Protein AF-A0A0Q4S0A4-F1 (afdb_monomer_lite)

Foldseek 3Di:
DKKWKWWVAVVIDIAIRLQFVDKDDFDDPPDPFFTKIKTKGQQQPVPVVVVVVPRPQFQTWMFMDDPNHTPDTAGFHDWDDDSMIITMGGD

Secondary structure (DSSP, 8-state):
--EEEEE--SSPEEEEGGGEEEE---B--SSSPPPEEEEEEE-TTSHHHHHHHHTT-TT-EEEEEETTEEEEEEEEEEEE-SSEEEEEEE-

Sequence (91 aa):
MLFELTIFTVPPLVFEGAAVASVGASNASINGELPNMPVTLDNARGELTQVLAAANLLRHRAELRQDGVLVFAGAVQAVALGASVVLDLES

pLDDT: mean 90.53, std 8.67, range [60.31, 97.81]

Structure (mmCIF, N/CA/C/O backbone):
data_AF-A0A0Q4S0A4-F1
#
_entry.id   AF-A0A0Q4S0A4-F1
#
loop_
_atom_site.group_PDB
_atom_site.id
_atom_site.type_symbol
_atom_site.label_atom_id
_atom_site.label_alt_id
_atom_site.label_comp_id
_atom_site.label_asym_id
_atom_site.label_entity_id
_atom_site.label_seq_id
_atom_site.pdbx_PDB_ins_code
_atom_site.Cartn_x
_atom_site.Cartn_y
_atom_site.Cartn_z
_atom_site.occupancy
_atom_site.B_iso_or_equiv
_atom_site.auth_seq_id
_atom_site.auth_comp_id
_atom_site.auth_asym_id
_atom_site.auth_atom_id
_atom_site.pdbx_PDB_model_num
ATOM 1 N N . MET A 1 1 ? 14.856 -2.615 7.518 1.00 72.94 1 MET A N 1
ATOM 2 C CA . MET A 1 1 ? 14.162 -2.275 6.270 1.00 72.94 1 MET A CA 1
ATOM 3 C C . MET A 1 1 ? 12.842 -1.668 6.674 1.00 72.94 1 MET A C 1
ATOM 5 O O . MET A 1 1 ? 12.002 -2.368 7.231 1.00 72.94 1 MET A O 1
ATOM 9 N N . LEU A 1 2 ? 12.741 -0.355 6.544 1.00 90.50 2 LEU A N 1
ATOM 10 C CA . LEU A 1 2 ? 11.571 0.428 6.903 1.00 90.50 2 LEU A CA 1
ATOM 11 C C . LEU A 1 2 ? 10.878 0.853 5.611 1.00 90.50 2 LEU A C 1
ATOM 13 O O . LEU A 1 2 ? 11.504 1.494 4.769 1.00 90.50 2 LEU A O 1
ATOM 17 N N . PHE A 1 3 ? 9.610 0.492 5.450 1.00 95.75 3 PHE A N 1
ATOM 18 C CA . PHE A 1 3 ? 8.793 0.985 4.347 1.00 95.75 3 PHE A CA 1
ATOM 19 C C . PHE A 1 3 ? 7.923 2.149 4.803 1.00 95.75 3 PHE A C 1
ATOM 21 O O . PHE A 1 3 ? 7.457 2.174 5.941 1.00 95.75 3 PHE A O 1
ATOM 28 N N . GLU A 1 4 ? 7.696 3.085 3.893 1.00 97.19 4 GLU A N 1
ATOM 29 C CA . GLU A 1 4 ? 6.769 4.196 4.060 1.00 97.19 4 GLU A CA 1
ATOM 30 C C . GLU A 1 4 ? 5.906 4.291 2.805 1.00 97.19 4 GLU A C 1
ATOM 32 O O . GLU A 1 4 ? 6.425 4.432 1.696 1.00 97.19 4 GLU A O 1
ATOM 37 N N . LEU A 1 5 ? 4.591 4.206 2.979 1.00 97.25 5 LEU A N 1
ATOM 38 C CA . LEU A 1 5 ? 3.612 4.464 1.935 1.00 97.25 5 LEU A CA 1
ATOM 39 C C . LEU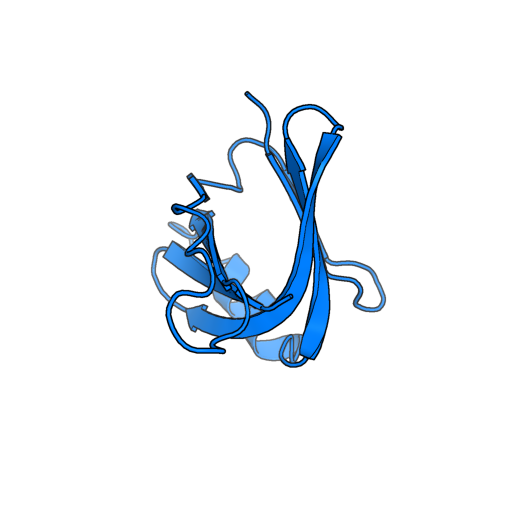 A 1 5 ? 2.938 5.805 2.214 1.00 97.25 5 LEU A C 1
ATOM 41 O O . LEU A 1 5 ? 2.249 5.954 3.222 1.00 97.25 5 LEU A O 1
ATOM 45 N N . THR A 1 6 ? 3.073 6.741 1.282 1.00 97.81 6 THR A N 1
ATOM 46 C CA . THR A 1 6 ? 2.366 8.023 1.312 1.00 97.81 6 THR A CA 1
ATOM 47 C C . THR A 1 6 ? 1.335 8.071 0.192 1.00 97.81 6 THR A C 1
ATOM 49 O O . THR A 1 6 ? 1.686 7.929 -0.978 1.00 97.81 6 THR A O 1
ATOM 52 N N . ILE A 1 7 ? 0.069 8.317 0.534 1.00 97.31 7 ILE A N 1
ATOM 53 C CA . ILE A 1 7 ? -1.019 8.582 -0.414 1.00 97.31 7 ILE A CA 1
ATOM 54 C C . ILE A 1 7 ? -1.372 10.067 -0.334 1.00 97.31 7 ILE A C 1
ATOM 56 O O . ILE A 1 7 ? -1.708 10.591 0.731 1.00 97.31 7 ILE A O 1
ATOM 60 N N . PHE A 1 8 ? -1.311 10.757 -1.472 1.00 96.44 8 PHE A N 1
ATOM 61 C CA . PHE A 1 8 ? -1.480 12.208 -1.559 1.00 96.44 8 PHE A CA 1
ATOM 62 C C . PHE A 1 8 ? -2.968 12.605 -1.577 1.00 96.44 8 PHE A C 1
ATOM 64 O O . PHE A 1 8 ? -3.509 13.085 -2.576 1.00 96.44 8 PHE A O 1
ATOM 71 N N . THR A 1 9 ? -3.644 12.369 -0.455 1.00 94.50 9 THR A N 1
ATOM 72 C CA . THR A 1 9 ? -4.950 12.939 -0.085 1.00 94.50 9 THR A CA 1
ATOM 73 C C . THR A 1 9 ? -4.768 14.266 0.666 1.00 94.50 9 THR A C 1
ATOM 75 O O . THR A 1 9 ? -3.645 14.723 0.883 1.00 94.50 9 THR A O 1
ATOM 78 N N . VAL A 1 10 ? -5.870 14.905 1.082 1.00 91.19 10 VAL A N 1
ATOM 79 C CA . VAL A 1 10 ? -5.840 16.104 1.939 1.00 91.19 10 VAL A CA 1
ATOM 80 C C . VAL A 1 10 ? -6.657 15.843 3.216 1.00 91.19 10 VAL A C 1
ATOM 82 O O . VAL A 1 10 ? -7.884 15.812 3.130 1.00 91.19 10 VAL A O 1
ATOM 85 N N . PRO A 1 11 ? -6.023 15.671 4.396 1.00 92.06 11 PRO A N 1
ATOM 86 C CA . PRO A 1 11 ? -4.573 15.554 4.616 1.00 92.06 11 PRO A CA 1
ATOM 87 C C . PRO A 1 11 ? -3.988 14.253 4.017 1.00 92.06 11 PRO A C 1
ATOM 89 O O . PRO A 1 11 ? -4.756 13.320 3.763 1.00 92.06 11 PRO A O 1
ATOM 92 N N . PRO A 1 12 ? -2.662 14.167 3.780 1.00 94.56 12 PRO A N 1
ATOM 93 C CA . PRO A 1 12 ? -2.027 12.946 3.282 1.00 94.56 12 PRO A CA 1
ATOM 94 C C . PRO A 1 12 ? -2.201 11.778 4.253 1.00 94.56 12 PRO A C 1
ATOM 96 O O . PRO A 1 12 ? -2.109 11.959 5.468 1.00 94.56 12 PRO A O 1
ATOM 99 N N . LEU A 1 13 ? -2.416 10.581 3.712 1.00 95.38 13 LEU A N 1
ATOM 100 C CA . LEU A 1 13 ? -2.366 9.346 4.488 1.00 95.38 13 LEU A CA 1
ATOM 101 C C . LEU A 1 13 ? -0.954 8.774 4.408 1.00 95.38 13 LEU A C 1
ATOM 103 O O . LEU A 1 13 ? -0.441 8.561 3.310 1.00 95.38 13 LEU A O 1
ATOM 107 N N . VAL A 1 14 ? -0.343 8.528 5.564 1.00 96.12 14 VAL A N 1
ATOM 108 C CA . VAL A 1 14 ? 1.033 8.033 5.676 1.00 96.12 14 VAL A CA 1
ATOM 109 C C . VAL A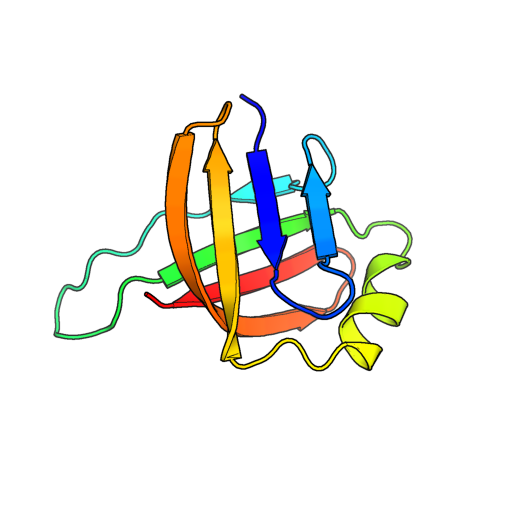 1 14 ? 1.041 6.773 6.536 1.00 96.12 14 VAL A C 1
ATOM 111 O O . VAL A 1 14 ? 0.486 6.767 7.636 1.00 96.12 14 VAL A O 1
ATOM 114 N N . PHE A 1 15 ? 1.655 5.708 6.025 1.00 95.38 15 PHE A N 1
ATOM 115 C CA . PHE A 1 15 ? 1.798 4.420 6.704 1.00 95.38 15 PHE A CA 1
ATOM 116 C C . PHE A 1 15 ? 3.274 4.040 6.766 1.00 95.38 15 PHE A C 1
ATOM 118 O O . PHE A 1 15 ? 3.920 3.920 5.729 1.00 95.38 15 PHE A O 1
ATOM 125 N N . GLU A 1 16 ? 3.798 3.820 7.970 1.00 93.88 16 GLU A N 1
ATOM 126 C CA . GLU A 1 16 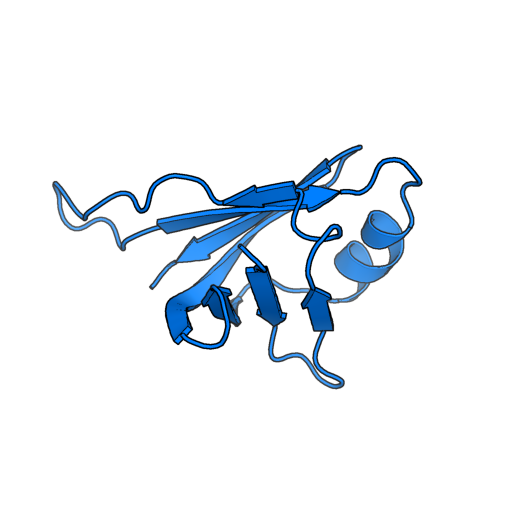? 5.230 3.618 8.205 1.00 93.88 16 GLU A CA 1
ATOM 127 C C . GLU A 1 16 ? 5.523 2.311 8.946 1.00 93.88 16 GLU A C 1
ATOM 129 O O . GLU A 1 16 ? 4.774 1.862 9.820 1.00 93.88 16 GLU A O 1
ATOM 134 N N . GLY A 1 17 ? 6.669 1.718 8.621 1.00 90.06 17 GLY A N 1
ATOM 135 C CA . GLY A 1 17 ? 7.251 0.595 9.341 1.00 90.06 17 GLY A CA 1
ATOM 136 C C . GLY A 1 17 ? 6.315 -0.597 9.453 1.00 90.06 17 GLY A C 1
ATOM 137 O O . GLY A 1 17 ? 5.938 -1.178 8.443 1.00 90.06 17 GLY A O 1
ATOM 138 N N . ALA A 1 18 ? 5.961 -0.970 10.686 1.00 83.25 18 ALA A N 1
ATOM 139 C CA . ALA A 1 18 ? 5.147 -2.155 10.961 1.00 83.25 18 ALA A CA 1
ATOM 140 C C . ALA A 1 18 ? 3.720 -2.071 10.392 1.00 83.25 18 ALA A C 1
ATOM 142 O O . ALA A 1 18 ? 3.074 -3.105 10.249 1.00 83.25 18 ALA A O 1
ATOM 143 N N . ALA A 1 19 ? 3.237 -0.872 10.041 1.00 90.19 19 ALA A N 1
ATOM 144 C CA . ALA A 1 19 ? 1.962 -0.722 9.349 1.00 90.19 19 ALA A CA 1
ATOM 145 C C . ALA A 1 19 ? 2.013 -1.285 7.919 1.00 90.19 19 ALA A C 1
ATOM 147 O O . ALA A 1 19 ? 0.998 -1.768 7.427 1.00 90.19 19 ALA A O 1
ATOM 148 N N . VAL A 1 20 ? 3.181 -1.259 7.263 1.00 94.56 20 VAL A N 1
ATOM 149 C CA . VAL A 1 20 ? 3.404 -1.873 5.949 1.00 94.56 20 VAL A CA 1
ATOM 150 C C . VAL A 1 20 ? 3.859 -3.317 6.161 1.00 94.56 20 VAL A C 1
ATOM 152 O O . VAL A 1 20 ? 5.039 -3.598 6.365 1.00 94.56 20 VAL A O 1
ATOM 155 N N . ALA A 1 21 ? 2.905 -4.244 6.130 1.00 93.06 21 ALA A N 1
ATOM 156 C CA . ALA A 1 21 ? 3.139 -5.658 6.404 1.00 93.06 21 ALA A CA 1
ATOM 157 C C . ALA A 1 21 ? 3.962 -6.347 5.304 1.00 93.06 21 ALA A C 1
ATOM 159 O O . ALA A 1 21 ? 4.802 -7.199 5.597 1.00 93.06 21 ALA A O 1
ATOM 160 N N . SER A 1 22 ? 3.727 -6.000 4.035 1.00 93.25 22 SER A N 1
ATOM 161 C CA . SER A 1 22 ? 4.514 -6.516 2.913 1.00 93.25 22 SER A CA 1
ATOM 162 C C . SER A 1 22 ? 4.414 -5.627 1.674 1.00 93.25 22 SER A C 1
ATOM 164 O O . SER A 1 22 ? 3.459 -4.873 1.492 1.00 93.25 22 SER A O 1
ATOM 166 N N . VAL A 1 23 ? 5.412 -5.748 0.804 1.00 92.25 23 VAL A N 1
ATOM 167 C CA . VAL A 1 23 ? 5.449 -5.144 -0.530 1.00 92.25 23 VAL A CA 1
ATOM 168 C C . VAL A 1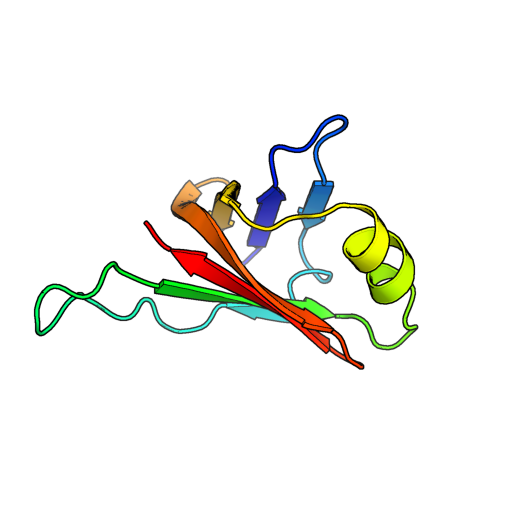 23 ? 5.672 -6.289 -1.510 1.00 92.25 23 VAL A C 1
ATOM 170 O O . VAL A 1 23 ? 6.598 -7.081 -1.321 1.00 92.25 23 VAL A O 1
ATOM 173 N N . GLY A 1 24 ? 4.796 -6.439 -2.504 1.00 86.38 24 GLY A N 1
ATOM 174 C CA . GLY A 1 24 ? 4.951 -7.491 -3.505 1.00 86.38 24 GLY A CA 1
ATOM 175 C C . GLY A 1 24 ? 6.074 -7.206 -4.497 1.00 86.38 24 GLY A C 1
ATOM 176 O O . GLY A 1 24 ? 6.761 -6.189 -4.434 1.00 86.38 24 GLY A O 1
ATOM 177 N N . ALA A 1 25 ? 6.280 -8.133 -5.429 1.00 78.31 25 ALA A N 1
ATOM 178 C CA . ALA A 1 25 ? 7.213 -7.901 -6.520 1.00 78.31 25 ALA A CA 1
ATOM 179 C C . ALA A 1 25 ? 6.658 -6.817 -7.455 1.00 78.31 25 ALA A C 1
ATOM 181 O O . ALA A 1 25 ? 5.477 -6.851 -7.801 1.00 78.31 25 ALA A O 1
ATOM 182 N N . SER A 1 26 ? 7.522 -5.898 -7.894 1.00 67.25 26 SER A N 1
ATOM 183 C CA . SER A 1 26 ? 7.209 -5.039 -9.037 1.00 67.25 26 SER A CA 1
ATOM 184 C C . SER A 1 26 ? 7.027 -5.939 -10.255 1.00 67.25 26 SER A C 1
ATOM 186 O O . SER A 1 26 ? 7.995 -6.578 -10.685 1.00 67.25 26 SER A O 1
ATOM 188 N N . ASN A 1 27 ? 5.814 -6.032 -10.800 1.00 64.69 27 ASN A N 1
ATOM 189 C CA . ASN A 1 27 ? 5.649 -6.733 -12.066 1.00 64.69 27 ASN A CA 1
ATOM 190 C C . ASN A 1 27 ? 6.148 -5.802 -13.170 1.00 64.69 27 ASN A C 1
ATOM 192 O O . ASN A 1 27 ? 5.584 -4.738 -13.419 1.00 64.69 27 ASN A O 1
ATOM 196 N N . ALA A 1 28 ? 7.252 -6.185 -13.811 1.00 60.31 28 ALA A N 1
ATOM 197 C CA . ALA A 1 28 ? 7.724 -5.494 -14.998 1.00 60.31 28 ALA A CA 1
ATOM 198 C C . ALA A 1 28 ? 6.696 -5.659 -16.127 1.00 60.31 28 ALA A C 1
ATOM 200 O O . ALA A 1 28 ? 6.125 -6.734 -16.300 1.00 60.31 28 ALA A O 1
ATOM 201 N N . SER A 1 29 ? 6.491 -4.602 -16.912 1.00 60.59 29 SER A N 1
ATOM 202 C CA . SER A 1 29 ? 5.668 -4.648 -18.121 1.00 60.59 29 SER A CA 1
ATOM 203 C C . SER A 1 29 ? 6.223 -5.690 -19.095 1.00 60.59 29 SER A C 1
ATOM 205 O O . SER A 1 29 ? 7.280 -5.476 -19.688 1.00 60.59 29 SER A O 1
ATOM 207 N N . ILE A 1 30 ? 5.541 -6.826 -19.255 1.00 66.88 30 ILE A N 1
ATOM 208 C CA . ILE A 1 30 ? 5.929 -7.840 -20.251 1.00 66.88 30 ILE A CA 1
ATOM 209 C C . ILE A 1 30 ? 5.225 -7.574 -21.592 1.00 66.88 30 ILE A C 1
ATOM 211 O O . ILE A 1 30 ? 5.813 -7.820 -22.640 1.00 66.88 30 ILE A O 1
ATOM 215 N N . ASN A 1 31 ? 4.003 -7.021 -21.579 1.00 75.12 31 ASN A N 1
ATOM 216 C CA . ASN A 1 31 ? 3.157 -6.848 -22.772 1.00 75.12 31 ASN A CA 1
ATOM 217 C C . ASN A 1 31 ? 2.416 -5.491 -22.832 1.00 75.12 31 ASN A C 1
ATOM 219 O O . ASN A 1 31 ? 1.284 -5.423 -23.305 1.00 75.12 31 ASN A O 1
ATOM 223 N N . GLY A 1 32 ? 3.023 -4.402 -22.347 1.00 66.69 32 GLY A N 1
ATOM 224 C CA . GLY A 1 32 ? 2.402 -3.065 -22.362 1.00 66.69 32 GLY A CA 1
ATOM 225 C C . GLY A 1 32 ? 1.466 -2.779 -21.183 1.00 66.69 32 GLY A C 1
ATOM 226 O O . GLY A 1 32 ? 0.869 -1.708 -21.123 1.00 66.69 32 GLY A O 1
ATOM 227 N N . GLU A 1 33 ? 1.372 -3.706 -20.229 1.00 74.56 33 GLU A N 1
ATOM 228 C CA . GLU A 1 33 ? 0.790 -3.463 -18.906 1.00 74.56 33 GLU A CA 1
ATOM 229 C C . GLU A 1 33 ? 1.638 -2.428 -18.159 1.00 74.56 33 GLU A C 1
ATOM 231 O O .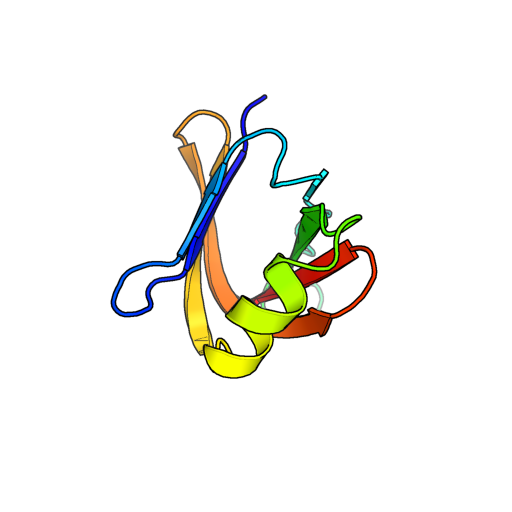 GLU A 1 33 ? 2.867 -2.432 -18.275 1.00 74.56 33 GLU A O 1
ATOM 236 N N . LEU A 1 34 ? 1.005 -1.534 -17.405 1.00 78.25 34 LEU A N 1
ATOM 237 C CA . LEU A 1 34 ? 1.735 -0.613 -16.541 1.00 78.25 34 LEU A CA 1
ATOM 238 C C . LEU A 1 34 ? 2.297 -1.391 -15.342 1.00 78.25 34 LEU A C 1
ATOM 240 O O . LEU A 1 34 ? 1.588 -2.242 -14.796 1.00 78.25 34 LEU A O 1
ATOM 244 N N . PRO A 1 35 ? 3.553 -1.136 -14.932 1.00 85.44 35 PRO A N 1
ATOM 245 C CA . PRO A 1 35 ? 4.106 -1.718 -13.720 1.00 85.44 35 PRO A CA 1
ATOM 246 C C . PRO A 1 35 ? 3.166 -1.537 -12.533 1.00 85.44 35 PRO A C 1
ATOM 248 O O . PRO A 1 35 ? 2.694 -0.427 -12.272 1.00 85.44 35 PRO A O 1
ATOM 251 N N . ASN A 1 36 ? 2.924 -2.628 -11.807 1.00 88.88 36 ASN A N 1
ATOM 252 C CA . ASN A 1 36 ? 2.129 -2.598 -10.593 1.00 88.88 36 ASN A CA 1
ATOM 253 C C . ASN A 1 36 ? 2.931 -3.035 -9.364 1.00 88.88 36 ASN A C 1
ATOM 255 O O . ASN A 1 36 ? 3.889 -3.808 -9.446 1.00 88.88 36 ASN A O 1
ATOM 259 N N . MET A 1 37 ? 2.535 -2.496 -8.215 1.00 92.94 37 MET A N 1
ATOM 260 C CA . MET A 1 37 ? 3.165 -2.746 -6.928 1.00 92.94 37 MET A CA 1
ATOM 261 C C . MET A 1 37 ? 2.083 -2.912 -5.856 1.00 92.94 37 MET A C 1
ATOM 263 O O . MET A 1 37 ? 1.541 -1.905 -5.390 1.00 92.94 37 MET A O 1
ATOM 267 N N . PRO A 1 38 ? 1.754 -4.151 -5.446 1.00 94.94 38 PRO A N 1
ATOM 268 C CA . PRO A 1 38 ? 0.833 -4.371 -4.342 1.00 94.94 38 PRO A CA 1
ATOM 269 C C . PRO A 1 38 ? 1.531 -4.067 -3.012 1.00 94.94 38 PRO A C 1
ATOM 271 O O . PRO A 1 38 ? 2.596 -4.613 -2.709 1.00 94.94 38 PRO A O 1
ATOM 274 N N . VAL A 1 39 ? 0.914 -3.218 -2.194 1.00 96.06 39 VAL A N 1
ATOM 275 C CA . VAL A 1 39 ? 1.366 -2.891 -0.837 1.00 96.06 39 VAL A CA 1
ATOM 276 C C . VAL A 1 39 ? 0.325 -3.384 0.158 1.00 96.06 39 VAL A C 1
ATOM 278 O O . VAL A 1 39 ? -0.836 -2.980 0.103 1.00 96.06 39 VAL A O 1
ATOM 281 N N . THR A 1 40 ? 0.738 -4.258 1.074 1.00 96.88 40 THR A N 1
ATOM 282 C CA . THR A 1 40 ? -0.137 -4.808 2.112 1.00 96.88 40 THR A CA 1
ATOM 283 C C . THR A 1 40 ? 0.063 -4.052 3.416 1.00 96.88 40 THR A C 1
ATOM 285 O O . THR A 1 40 ? 1.187 -3.955 3.911 1.00 96.88 40 THR A O 1
ATOM 288 N N . LEU A 1 41 ? -1.028 -3.563 3.999 1.00 96.62 41 LEU A N 1
ATOM 289 C CA . LEU A 1 41 ? -1.050 -2.944 5.318 1.00 96.62 41 LEU A CA 1
ATOM 290 C C . LEU A 1 41 ? -1.635 -3.903 6.358 1.00 96.62 41 LEU A C 1
ATOM 292 O O . LEU A 1 41 ? -2.616 -4.609 6.081 1.00 96.62 41 LEU A O 1
ATOM 296 N N . ASP A 1 42 ? -1.058 -3.903 7.561 1.00 95.06 42 ASP A N 1
ATOM 297 C CA . ASP A 1 42 ? -1.638 -4.616 8.700 1.00 95.06 42 ASP A CA 1
ATOM 298 C C . ASP A 1 42 ? -2.931 -3.922 9.138 1.00 95.06 42 ASP A C 1
ATOM 300 O O . ASP A 1 42 ? -2.959 -2.727 9.432 1.00 95.06 42 ASP A O 1
ATOM 304 N N . ASN A 1 43 ? -4.017 -4.688 9.169 1.00 95.00 43 ASN A N 1
ATOM 305 C CA . ASN A 1 43 ? -5.326 -4.218 9.583 1.00 95.00 43 ASN A CA 1
ATOM 306 C C . ASN A 1 43 ? -6.018 -5.232 10.505 1.00 95.00 43 ASN A C 1
ATOM 308 O O . ASN A 1 43 ? -7.243 -5.368 10.484 1.00 95.00 43 ASN A O 1
ATOM 312 N N . ALA A 1 44 ? -5.255 -5.941 11.343 1.00 91.50 44 ALA A N 1
ATOM 313 C CA . ALA A 1 44 ? -5.792 -6.965 12.242 1.00 91.50 44 ALA A CA 1
ATOM 314 C C . ALA A 1 44 ? -6.922 -6.457 13.165 1.00 91.50 44 ALA A C 1
ATOM 316 O O . ALA A 1 44 ? -7.761 -7.238 13.613 1.00 91.50 44 ALA A O 1
ATOM 317 N N . ARG A 1 45 ? -6.959 -5.146 13.444 1.00 89.56 45 ARG A N 1
ATOM 318 C CA . ARG A 1 45 ? -7.986 -4.487 14.271 1.00 89.56 45 ARG A CA 1
ATOM 319 C C . ARG A 1 45 ? -9.120 -3.833 13.476 1.00 89.56 45 ARG A C 1
ATOM 321 O O . ARG A 1 45 ? -10.052 -3.318 14.082 1.00 89.56 45 ARG A O 1
ATOM 328 N N . GLY A 1 46 ? -9.054 -3.827 12.145 1.00 89.25 46 GLY A N 1
ATOM 329 C CA . GLY A 1 46 ? -10.067 -3.210 11.281 1.00 89.25 46 GLY A CA 1
ATOM 330 C C . GLY A 1 46 ? -10.073 -1.674 11.264 1.00 89.25 46 GLY A C 1
ATOM 331 O O . GLY A 1 46 ? -10.906 -1.082 10.580 1.00 89.25 46 GLY A O 1
ATOM 332 N N . GLU A 1 47 ? -9.158 -1.017 11.980 1.00 89.31 47 GLU A N 1
ATOM 333 C CA . GLU A 1 47 ? -9.093 0.446 12.112 1.00 89.31 47 GLU A CA 1
ATOM 334 C C . GLU A 1 47 ? -8.874 1.138 10.754 1.00 89.31 47 GLU A C 1
ATOM 336 O O . GLU A 1 47 ? -9.487 2.169 10.468 1.00 89.31 47 GLU A O 1
ATOM 341 N N . LEU A 1 48 ? -8.073 0.532 9.867 1.00 91.38 48 LEU A N 1
ATOM 342 C CA . LEU A 1 48 ? -7.822 1.072 8.530 1.00 91.38 48 LEU A CA 1
ATOM 343 C C . LEU A 1 48 ? -9.044 0.939 7.621 1.00 91.38 48 LEU A C 1
ATOM 345 O O . LEU A 1 48 ? -9.254 1.790 6.762 1.00 91.38 48 LEU A O 1
ATOM 349 N N . THR A 1 49 ? -9.887 -0.080 7.809 1.00 90.00 49 THR A N 1
ATOM 350 C CA . THR A 1 49 ? -11.071 -0.284 6.958 1.00 90.00 49 THR A CA 1
ATOM 351 C C . THR A 1 49 ? -11.986 0.934 6.985 1.00 90.00 49 THR A C 1
ATOM 353 O O . THR A 1 49 ? -12.422 1.388 5.930 1.00 90.00 49 THR A O 1
ATOM 356 N N . GLN A 1 50 ? -12.246 1.492 8.170 1.00 86.81 50 GLN A N 1
ATOM 357 C CA . GLN A 1 50 ? -13.118 2.656 8.315 1.00 86.81 50 GLN A CA 1
ATOM 358 C C . GLN A 1 50 ? -12.529 3.898 7.632 1.00 86.81 50 GLN A C 1
ATOM 360 O O . GLN A 1 50 ? -13.243 4.612 6.929 1.00 86.81 50 GLN A O 1
ATOM 365 N N . VAL A 1 51 ? -11.232 4.147 7.829 1.00 88.00 51 VAL A N 1
ATOM 366 C CA . VAL A 1 51 ? -10.540 5.319 7.275 1.00 88.00 51 VAL A CA 1
ATOM 367 C C . VAL A 1 51 ? -10.478 5.240 5.750 1.00 88.00 51 VAL A C 1
ATOM 369 O O . VAL A 1 51 ? -10.869 6.178 5.058 1.00 88.00 51 VAL A O 1
ATOM 37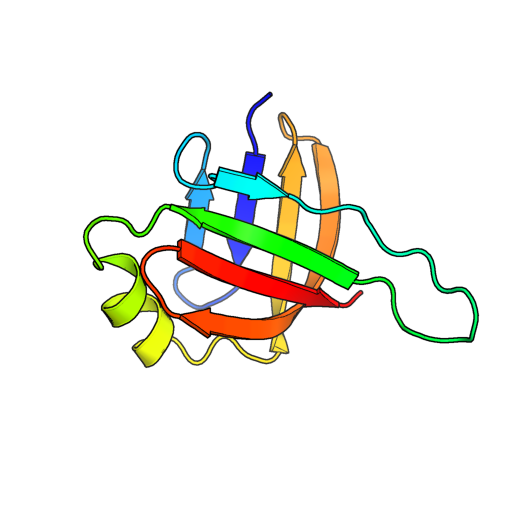2 N N . LEU A 1 52 ? -10.023 4.106 5.216 1.00 89.94 52 LEU A N 1
ATOM 373 C CA . LEU A 1 52 ? -9.773 3.944 3.785 1.00 89.94 52 LEU A CA 1
ATOM 374 C C . LEU A 1 52 ? -11.070 3.844 2.974 1.00 89.94 52 LEU A C 1
ATOM 376 O O . LEU A 1 52 ? -11.109 4.331 1.846 1.00 89.94 52 LEU A O 1
ATOM 380 N N . ALA A 1 53 ? -12.142 3.285 3.548 1.00 87.00 53 ALA A N 1
ATOM 381 C CA . ALA A 1 53 ? -13.455 3.262 2.902 1.00 87.00 53 ALA A CA 1
ATOM 382 C C . ALA A 1 53 ? -14.033 4.673 2.694 1.00 87.00 53 ALA A C 1
ATOM 384 O O . ALA A 1 53 ? -14.711 4.915 1.700 1.00 87.00 53 ALA A O 1
ATOM 385 N N . ALA A 1 54 ? -13.753 5.611 3.604 1.00 87.12 54 ALA A N 1
ATOM 386 C CA . ALA A 1 54 ? -14.220 6.993 3.494 1.00 87.12 54 ALA A CA 1
ATOM 387 C C . ALA A 1 54 ? -13.336 7.866 2.584 1.00 87.12 54 ALA A C 1
ATOM 389 O O . ALA A 1 54 ? -13.799 8.880 2.065 1.00 87.12 54 ALA A O 1
ATOM 390 N N . ALA A 1 55 ? -12.069 7.492 2.395 1.00 86.38 55 ALA A N 1
ATOM 391 C CA . ALA A 1 55 ? -11.065 8.350 1.774 1.00 86.38 55 ALA A CA 1
ATOM 392 C C . ALA A 1 55 ? -11.077 8.368 0.231 1.00 86.38 55 ALA A C 1
ATOM 394 O O . ALA A 1 55 ? -10.381 9.195 -0.347 1.00 86.38 55 ALA A O 1
ATOM 395 N N . ASN A 1 56 ? -11.854 7.502 -0.441 1.00 86.81 56 ASN A N 1
ATOM 396 C CA . ASN A 1 56 ? -11.952 7.429 -1.913 1.00 86.81 56 ASN A CA 1
ATOM 397 C C . ASN A 1 56 ? -10.585 7.441 -2.627 1.00 86.81 56 ASN A C 1
ATOM 399 O O . ASN A 1 56 ? -10.304 8.279 -3.475 1.00 86.81 56 ASN A O 1
ATOM 403 N N . LEU A 1 57 ? -9.727 6.478 -2.292 1.00 93.62 57 LEU A N 1
ATOM 404 C CA . LEU A 1 57 ? -8.303 6.508 -2.651 1.00 93.62 57 LEU A CA 1
ATOM 405 C C . LEU A 1 57 ? -7.990 6.260 -4.125 1.00 93.62 57 LEU A C 1
ATOM 407 O O . LEU A 1 57 ? -6.864 6.501 -4.547 1.00 93.62 57 LEU A O 1
ATOM 411 N N . LEU A 1 58 ? -8.948 5.769 -4.909 1.00 94.94 58 LEU A N 1
ATOM 412 C CA . LEU A 1 58 ? -8.710 5.439 -6.311 1.00 94.94 58 LEU A CA 1
ATOM 413 C C . LEU A 1 58 ? -8.179 6.655 -7.075 1.00 94.94 58 LEU A C 1
ATOM 415 O O . LEU A 1 58 ? -8.706 7.759 -6.970 1.00 94.94 58 LEU A O 1
ATOM 419 N N . ARG A 1 59 ? -7.137 6.421 -7.872 1.00 95.50 59 ARG A N 1
ATOM 420 C CA . ARG A 1 59 ? -6.424 7.418 -8.681 1.00 95.50 59 ARG A CA 1
ATOM 421 C C . ARG A 1 59 ? -5.696 8.507 -7.891 1.00 95.50 59 ARG A C 1
ATOM 423 O O . ARG A 1 59 ? -5.066 9.359 -8.516 1.00 95.50 59 ARG A O 1
ATOM 430 N N . HIS A 1 60 ? -5.682 8.464 -6.557 1.00 97.00 60 HIS A N 1
ATOM 431 C CA . HIS A 1 60 ? -4.749 9.293 -5.802 1.00 97.00 60 HIS A CA 1
ATOM 432 C C . HIS A 1 60 ? -3.316 8.866 -6.096 1.00 97.00 60 HIS A C 1
ATOM 434 O O . HIS A 1 60 ? -3.012 7.673 -6.162 1.00 97.00 60 HIS A O 1
ATOM 440 N N . ARG A 1 61 ? -2.428 9.855 -6.238 1.00 97.31 61 ARG A N 1
ATOM 441 C CA . ARG A 1 61 ? -0.989 9.609 -6.313 1.00 97.31 61 ARG A CA 1
ATOM 442 C C . ARG A 1 61 ? -0.531 8.922 -5.028 1.00 97.31 61 ARG A C 1
ATOM 444 O O . ARG A 1 61 ? -0.988 9.280 -3.940 1.00 97.31 61 ARG A O 1
ATOM 451 N N . ALA A 1 62 ? 0.402 7.992 -5.163 1.00 97.38 62 ALA A N 1
ATOM 452 C CA . ALA A 1 62 ? 1.058 7.319 -4.059 1.00 97.38 62 ALA A CA 1
ATOM 453 C C . ALA A 1 62 ? 2.568 7.203 -4.304 1.00 97.38 62 ALA A C 1
ATOM 455 O O . ALA A 1 62 ? 3.023 7.051 -5.440 1.00 97.38 62 ALA A O 1
ATOM 456 N N . GLU A 1 63 ? 3.335 7.272 -3.223 1.00 97.44 63 GLU A N 1
ATOM 457 C CA . GLU A 1 63 ? 4.772 7.018 -3.201 1.00 97.44 63 GLU A CA 1
ATOM 458 C C . GLU A 1 63 ? 5.079 5.944 -2.165 1.00 97.44 63 GLU A C 1
ATOM 460 O O . GLU A 1 63 ? 4.646 6.037 -1.017 1.00 97.44 63 GLU A O 1
ATOM 465 N N . LEU A 1 64 ? 5.849 4.940 -2.578 1.00 96.56 64 LEU A N 1
ATOM 466 C CA . LEU A 1 64 ? 6.418 3.938 -1.694 1.00 96.56 64 LEU A CA 1
ATOM 467 C C . LEU A 1 64 ? 7.914 4.205 -1.563 1.00 96.56 64 LEU A C 1
ATOM 469 O O . LEU A 1 64 ? 8.648 4.227 -2.559 1.00 96.56 64 LEU A O 1
ATOM 473 N N . ARG A 1 65 ? 8.371 4.382 -0.328 1.00 96.94 65 ARG A N 1
ATOM 474 C CA . ARG A 1 65 ? 9.778 4.540 0.023 1.00 96.94 65 ARG A CA 1
ATOM 475 C C . ARG A 1 65 ? 10.256 3.357 0.843 1.00 96.94 65 ARG A C 1
ATOM 477 O O . ARG A 1 65 ? 9.518 2.808 1.654 1.00 96.94 65 ARG A O 1
ATOM 484 N N . GLN A 1 66 ? 11.514 3.001 0.644 1.00 95.19 66 GLN A N 1
ATOM 485 C CA . GLN A 1 66 ? 12.232 2.028 1.444 1.00 95.19 66 GLN A CA 1
ATOM 486 C C . GLN A 1 66 ? 13.478 2.699 2.015 1.00 95.19 66 GLN A C 1
ATOM 488 O O . GLN A 1 66 ? 14.325 3.177 1.262 1.00 95.19 66 GLN A O 1
ATOM 493 N N . ASP A 1 67 ? 13.576 2.754 3.342 1.00 94.88 67 ASP A N 1
ATOM 494 C CA . ASP A 1 67 ? 14.682 3.390 4.064 1.00 94.88 67 ASP A CA 1
ATOM 495 C C . ASP A 1 67 ? 14.950 4.833 3.551 1.00 94.88 67 ASP A C 1
ATOM 497 O O . ASP A 1 67 ? 16.088 5.267 3.383 1.00 94.88 67 ASP A O 1
ATOM 501 N N . GLY A 1 68 ? 13.870 5.570 3.243 1.00 94.50 68 GLY A N 1
ATOM 502 C CA . GLY A 1 68 ? 13.882 6.938 2.700 1.00 94.50 68 GLY A CA 1
ATOM 503 C C . GLY A 1 68 ? 14.035 7.051 1.173 1.00 94.50 68 GLY A C 1
ATOM 504 O O . GLY A 1 68 ? 13.741 8.104 0.596 1.00 94.50 68 GLY A O 1
ATOM 505 N N . VAL A 1 69 ? 14.431 5.978 0.486 1.00 95.88 69 VAL A N 1
ATOM 506 C CA . VAL A 1 69 ? 14.624 5.946 -0.973 1.00 95.88 69 VAL A CA 1
ATOM 507 C C . VAL A 1 69 ? 13.303 5.636 -1.674 1.00 95.88 69 VAL A C 1
ATOM 509 O O . VAL A 1 69 ? 12.629 4.679 -1.316 1.00 95.88 69 VAL A O 1
ATOM 512 N N . LEU A 1 70 ? 12.926 6.420 -2.687 1.00 94.69 70 LEU A N 1
ATOM 513 C CA . LEU A 1 70 ? 11.728 6.160 -3.493 1.00 94.69 70 LEU A CA 1
ATOM 514 C C . LEU A 1 70 ? 11.915 4.884 -4.324 1.00 94.69 70 LEU A C 1
ATOM 516 O O . LEU A 1 70 ? 12.802 4.836 -5.173 1.00 94.69 70 LEU A O 1
ATOM 520 N N . VAL A 1 71 ? 11.074 3.877 -4.085 1.00 92.94 71 VAL A N 1
ATOM 521 C CA . VAL A 1 71 ? 11.115 2.586 -4.796 1.00 92.94 71 VAL A CA 1
ATOM 522 C C . VAL A 1 71 ? 9.976 2.427 -5.798 1.00 92.94 71 VAL A C 1
ATOM 524 O O . VAL A 1 71 ? 10.125 1.703 -6.778 1.00 92.94 71 VAL A O 1
ATOM 527 N N . PHE A 1 72 ? 8.855 3.118 -5.583 1.00 93.69 72 PHE A N 1
ATOM 528 C CA . PHE A 1 72 ? 7.737 3.148 -6.520 1.00 93.69 72 PHE A CA 1
ATOM 529 C C . PHE A 1 72 ? 6.978 4.471 -6.407 1.00 93.69 72 PHE A C 1
ATOM 531 O O . PHE A 1 72 ? 6.763 4.976 -5.305 1.00 93.69 72 PHE A O 1
ATOM 538 N N . ALA A 1 73 ? 6.547 5.017 -7.541 1.00 94.81 73 ALA A N 1
ATOM 539 C CA . ALA A 1 73 ? 5.649 6.161 -7.609 1.00 94.81 73 ALA A CA 1
ATOM 540 C C . ALA A 1 73 ? 4.596 5.899 -8.684 1.00 94.81 73 ALA A C 1
ATOM 542 O O . ALA A 1 73 ? 4.935 5.460 -9.780 1.00 94.81 73 ALA A O 1
ATOM 543 N N . GLY A 1 74 ? 3.338 6.177 -8.362 1.00 95.06 74 GLY A N 1
ATOM 544 C CA . GLY A 1 74 ? 2.217 5.902 -9.251 1.00 95.06 74 GLY A CA 1
ATOM 545 C C . GLY A 1 74 ? 0.903 6.396 -8.666 1.00 95.06 74 GLY A C 1
ATOM 546 O O . GLY A 1 74 ? 0.882 7.332 -7.862 1.00 95.06 74 GLY A O 1
ATOM 547 N N . ALA A 1 75 ? -0.193 5.758 -9.048 1.00 96.50 75 ALA A N 1
ATOM 548 C CA . ALA A 1 75 ? -1.521 6.000 -8.509 1.00 96.50 75 ALA A CA 1
ATOM 549 C C . ALA A 1 75 ? -2.116 4.729 -7.897 1.00 96.50 75 ALA A C 1
ATOM 551 O O . ALA A 1 75 ? -1.799 3.619 -8.314 1.00 96.50 75 ALA A O 1
ATOM 552 N N . VAL A 1 76 ? -3.018 4.889 -6.929 1.00 96.69 76 VAL A N 1
ATOM 553 C CA . VAL A 1 76 ? -3.800 3.770 -6.388 1.00 96.69 76 VAL A CA 1
ATOM 554 C C . VAL A 1 76 ? -4.783 3.295 -7.460 1.00 96.69 76 VAL A C 1
ATOM 556 O O . VAL A 1 76 ? -5.704 4.018 -7.847 1.00 96.69 76 VAL A O 1
ATOM 559 N N . GLN A 1 77 ? -4.586 2.079 -7.949 1.00 95.62 77 GLN A N 1
ATOM 560 C CA . GLN A 1 77 ? -5.408 1.450 -8.979 1.00 95.62 77 GLN A CA 1
ATOM 561 C C . GLN A 1 77 ? -6.560 0.653 -8.363 1.00 95.62 77 GLN A C 1
ATOM 563 O O . GLN A 1 77 ? -7.688 0.731 -8.852 1.00 95.62 77 GLN A O 1
ATOM 568 N N . ALA A 1 78 ? -6.289 -0.080 -7.281 1.00 94.88 78 ALA A N 1
ATOM 569 C CA . ALA A 1 78 ? -7.277 -0.887 -6.576 1.00 94.88 78 ALA A CA 1
ATOM 570 C C . ALA A 1 78 ? -7.018 -0.915 -5.064 1.00 94.88 78 ALA A C 1
ATOM 572 O O . ALA A 1 78 ? -5.900 -0.697 -4.595 1.00 94.88 78 ALA A O 1
ATOM 573 N N . VAL A 1 79 ? -8.088 -1.171 -4.306 1.00 95.19 79 VAL A N 1
ATOM 574 C CA . VAL A 1 79 ? -8.053 -1.319 -2.848 1.00 95.19 79 VAL A CA 1
ATOM 575 C C . VAL A 1 79 ? -8.862 -2.551 -2.456 1.00 95.19 79 VAL A C 1
ATOM 577 O O . VAL A 1 79 ? -10.070 -2.597 -2.687 1.00 95.19 79 VAL A O 1
ATOM 580 N N . ALA A 1 80 ? -8.217 -3.531 -1.829 1.00 95.12 80 ALA A N 1
ATOM 581 C CA . ALA A 1 80 ? -8.884 -4.655 -1.185 1.00 95.12 80 ALA A CA 1
ATOM 582 C C . ALA A 1 80 ? -8.896 -4.437 0.332 1.00 95.12 80 ALA A C 1
ATOM 584 O O . ALA A 1 80 ? -7.843 -4.302 0.955 1.00 95.12 80 ALA A O 1
ATOM 585 N N . LEU A 1 81 ? -10.088 -4.392 0.933 1.00 94.88 81 LEU A N 1
ATOM 586 C CA . LEU A 1 81 ? -10.268 -4.184 2.370 1.00 94.88 81 LEU A CA 1
ATOM 587 C C . LEU A 1 81 ? -10.588 -5.512 3.065 1.00 94.88 81 LEU A C 1
ATOM 589 O O . LEU A 1 81 ? -11.540 -6.200 2.701 1.00 94.88 81 LEU A O 1
ATOM 593 N N . GLY A 1 82 ? -9.826 -5.843 4.104 1.00 93.38 82 GLY A N 1
ATOM 594 C CA . GLY A 1 82 ? -10.032 -7.025 4.938 1.00 93.38 82 GLY A CA 1
ATOM 595 C C . GLY A 1 82 ? -9.191 -6.957 6.212 1.00 93.38 82 GLY A C 1
ATOM 596 O O . GLY A 1 82 ? -8.763 -5.875 6.611 1.00 93.38 82 GLY A O 1
ATOM 597 N N . ALA A 1 83 ? -8.919 -8.109 6.834 1.00 91.75 83 ALA A N 1
ATOM 598 C CA . ALA A 1 83 ? -7.987 -8.210 7.970 1.00 91.75 83 ALA A CA 1
ATOM 599 C C . ALA A 1 83 ? -6.549 -7.780 7.608 1.00 91.75 83 ALA A C 1
ATOM 601 O O . ALA A 1 83 ? -5.761 -7.409 8.473 1.00 91.75 83 ALA A O 1
ATOM 602 N N . SER A 1 84 ? -6.233 -7.774 6.317 1.00 94.50 84 SER A N 1
ATOM 603 C CA . SER A 1 84 ? -5.140 -7.004 5.736 1.00 94.50 84 SER A CA 1
ATOM 604 C C . SER A 1 84 ? -5.723 -6.144 4.625 1.00 94.50 84 SER A C 1
ATOM 606 O O . SER A 1 84 ? -6.682 -6.548 3.959 1.00 94.50 84 SER A O 1
ATOM 608 N N . VAL A 1 85 ? -5.170 -4.952 4.445 1.00 96.19 85 VAL A N 1
ATOM 609 C CA . VAL A 1 85 ? -5.531 -4.080 3.327 1.00 96.19 85 VAL A CA 1
ATOM 610 C C . VAL A 1 85 ? -4.490 -4.258 2.240 1.00 96.19 85 VAL A C 1
ATOM 612 O O . VAL A 1 85 ? -3.306 -4.217 2.545 1.00 96.19 85 VAL A O 1
ATOM 615 N N . VAL A 1 86 ? -4.911 -4.407 0.988 1.00 96.06 86 VAL A N 1
ATOM 616 C CA . VAL A 1 86 ? -3.996 -4.407 -0.160 1.00 96.06 86 VAL A CA 1
ATOM 617 C C . VAL A 1 86 ? -4.298 -3.196 -1.031 1.00 96.06 86 VAL A C 1
ATOM 619 O O . VAL A 1 86 ? -5.446 -2.976 -1.417 1.00 96.06 86 VAL A O 1
ATOM 622 N N . LEU A 1 87 ? -3.266 -2.402 -1.302 1.00 96.06 87 LEU A N 1
ATOM 623 C CA . LEU A 1 87 ? -3.290 -1.258 -2.205 1.00 96.06 87 LEU A CA 1
ATOM 624 C C . LEU A 1 87 ? -2.449 -1.603 -3.430 1.00 96.06 87 LEU A C 1
ATOM 626 O O . LEU A 1 87 ? -1.229 -1.721 -3.321 1.00 96.06 87 LEU A O 1
ATOM 630 N N . ASP A 1 88 ? -3.092 -1.749 -4.582 1.00 95.31 88 ASP A N 1
ATOM 631 C CA . ASP A 1 88 ? -2.390 -1.953 -5.847 1.00 95.31 88 ASP A CA 1
ATOM 632 C C . ASP A 1 88 ? -2.017 -0.591 -6.429 1.00 95.31 88 ASP A C 1
ATOM 634 O O . ASP A 1 88 ? -2.894 0.218 -6.750 1.00 95.31 88 ASP A O 1
ATOM 638 N N . LEU A 1 89 ? -0.716 -0.316 -6.529 1.00 95.19 89 LEU A N 1
ATOM 639 C CA . LEU A 1 89 ? -0.195 0.907 -7.133 1.00 95.19 89 LEU A CA 1
ATOM 640 C C . LEU A 1 89 ? 0.160 0.652 -8.600 1.00 95.19 89 LEU A C 1
ATOM 642 O O . LEU A 1 89 ? 0.770 -0.367 -8.897 1.00 95.19 89 LEU A O 1
ATOM 646 N N . GLU A 1 90 ? -0.177 1.576 -9.495 1.00 94.25 90 GLU A N 1
ATOM 647 C CA . GLU A 1 90 ? 0.076 1.520 -10.946 1.00 94.25 90 GLU A CA 1
ATOM 648 C C . GLU A 1 90 ? 0.884 2.758 -11.367 1.00 94.25 90 GLU A C 1
ATOM 650 O O . GLU A 1 90 ? 0.508 3.873 -10.993 1.00 94.25 90 GLU A O 1
ATOM 655 N N . SER A 1 91 ? 2.003 2.577 -12.083 1.00 89.44 91 SER A N 1
ATOM 656 C CA . SER A 1 91 ? 2.891 3.678 -12.518 1.00 89.44 91 SER A CA 1
ATOM 657 C C . SER A 1 91 ? 2.437 4.348 -13.807 1.00 89.44 91 SER A C 1
ATOM 659 O O . SER A 1 91 ? 2.129 3.583 -14.747 1.00 89.44 91 SER A O 1
#

Radius of gyration: 12.43 Å; chains: 1; bounding box: 29×24×37 Å